Protein AF-A0A6N9TTV4-F1 (afdb_monomer_lite)

Structure (mmCIF, N/CA/C/O backbone):
data_AF-A0A6N9TTV4-F1
#
_entry.id   AF-A0A6N9TTV4-F1
#
loop_
_atom_site.group_PDB
_atom_site.id
_atom_site.type_symbol
_atom_site.label_atom_id
_atom_site.label_alt_id
_atom_site.label_comp_id
_atom_site.label_asym_id
_atom_site.label_entity_id
_atom_site.label_seq_id
_atom_site.pdbx_PDB_ins_code
_atom_site.Cartn_x
_atom_site.Cartn_y
_atom_site.Cartn_z
_atom_site.occupancy
_atom_site.B_iso_or_equiv
_atom_site.auth_seq_id
_atom_site.auth_comp_id
_atom_site.auth_asym_id
_atom_site.auth_atom_id
_atom_site.pdbx_PDB_model_num
ATOM 1 N N . MET A 1 1 ? -15.188 38.898 -38.548 1.00 40.41 1 MET A N 1
ATOM 2 C CA . MET A 1 1 ? -15.519 38.328 -37.222 1.00 40.41 1 MET A CA 1
ATOM 3 C C . MET A 1 1 ? -15.851 36.850 -37.391 1.00 40.41 1 MET A C 1
ATOM 5 O O . MET A 1 1 ? -16.975 36.515 -37.735 1.00 40.41 1 MET A O 1
ATOM 9 N N . THR A 1 2 ? -14.867 35.970 -37.226 1.00 43.41 2 THR A N 1
ATOM 10 C CA . THR A 1 2 ? -15.009 34.507 -37.319 1.00 43.41 2 THR A CA 1
ATOM 11 C C . THR A 1 2 ? -15.248 33.949 -35.917 1.00 43.41 2 THR A C 1
ATOM 13 O O . THR A 1 2 ? -14.419 34.136 -35.031 1.00 43.41 2 THR A O 1
ATOM 16 N N . ARG A 1 3 ? -16.402 33.312 -35.680 1.00 52.41 3 ARG A N 1
ATOM 17 C CA . ARG A 1 3 ? -16.718 32.667 -34.395 1.00 52.41 3 ARG A CA 1
ATOM 18 C C . ARG A 1 3 ? -16.190 31.230 -34.410 1.00 52.41 3 ARG A C 1
ATOM 20 O O . ARG A 1 3 ? -16.571 30.450 -35.275 1.00 52.41 3 ARG A O 1
ATOM 27 N N . ILE A 1 4 ? -15.321 30.899 -33.458 1.00 59.25 4 ILE A N 1
ATOM 28 C CA . ILE A 1 4 ? -14.822 29.540 -33.203 1.00 59.25 4 ILE A CA 1
ATOM 29 C C . ILE A 1 4 ? -15.913 28.781 -32.422 1.00 59.25 4 ILE A C 1
ATOM 31 O O . ILE A 1 4 ? -16.279 29.244 -31.340 1.00 59.25 4 ILE A O 1
ATOM 35 N N . PRO A 1 5 ? -16.461 27.650 -32.909 1.00 53.50 5 PRO A N 1
ATOM 36 C CA . PRO A 1 5 ? -17.393 26.853 -32.120 1.00 53.50 5 PRO A CA 1
ATOM 37 C C . PRO A 1 5 ? -16.645 26.068 -31.033 1.00 53.50 5 PRO A C 1
ATOM 39 O O . PRO A 1 5 ? -15.703 25.320 -31.303 1.00 53.50 5 PRO A O 1
ATOM 42 N N . ALA A 1 6 ? -17.083 26.257 -29.788 1.00 55.62 6 ALA A N 1
ATOM 43 C CA . ALA A 1 6 ? -16.588 25.566 -28.607 1.00 55.62 6 ALA A CA 1
ATOM 44 C C . ALA A 1 6 ? -16.813 24.046 -28.719 1.00 55.62 6 ALA A C 1
ATOM 46 O O . ALA A 1 6 ? -17.939 23.571 -28.866 1.00 55.62 6 ALA A O 1
ATOM 47 N 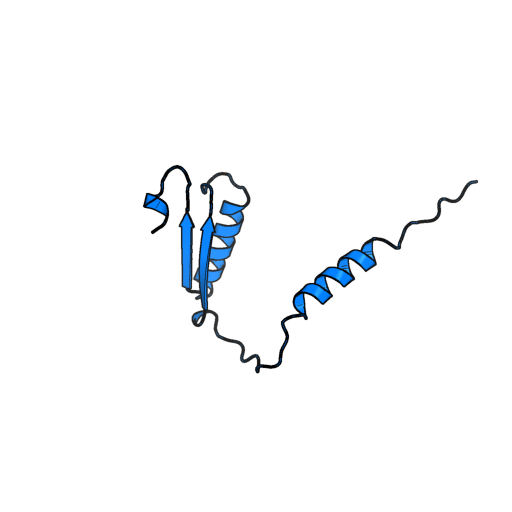N . ARG A 1 7 ? -15.728 23.270 -28.623 1.00 59.19 7 ARG A N 1
ATOM 48 C CA . ARG A 1 7 ? -15.751 21.805 -28.503 1.00 59.19 7 ARG A CA 1
ATOM 49 C C . ARG A 1 7 ? -16.135 21.408 -27.071 1.00 59.19 7 ARG A C 1
ATOM 51 O O . ARG A 1 7 ? -15.295 20.966 -26.299 1.00 59.19 7 ARG A O 1
ATOM 58 N N . SER A 1 8 ? -17.409 21.557 -26.716 1.00 58.31 8 SER A N 1
ATOM 59 C CA . SER A 1 8 ? -17.933 21.206 -25.382 1.00 58.31 8 SER A CA 1
ATOM 60 C C . SER A 1 8 ? -18.248 19.709 -25.201 1.00 58.31 8 SER A C 1
ATOM 62 O O . SER A 1 8 ? -18.730 19.306 -24.148 1.00 58.31 8 SER A O 1
ATOM 64 N N . GLY A 1 9 ? -17.991 18.867 -26.210 1.00 54.06 9 GLY A N 1
ATOM 65 C CA . GLY A 1 9 ? -18.393 17.452 -26.217 1.00 54.06 9 GLY A CA 1
ATOM 66 C C . GLY A 1 9 ? -17.425 16.459 -25.556 1.00 54.06 9 GLY A C 1
ATOM 67 O O . GLY A 1 9 ? -17.808 15.315 -25.336 1.00 54.06 9 GLY A O 1
ATOM 68 N N . SER A 1 10 ? -16.185 16.850 -25.232 1.00 59.06 10 SER A N 1
ATOM 69 C CA . SER A 1 10 ? -15.149 15.884 -24.807 1.00 59.06 10 SER A CA 1
ATOM 70 C C . SER A 1 10 ? -15.120 15.556 -23.311 1.00 59.06 10 SER A C 1
ATOM 72 O O . SER A 1 10 ? -14.656 14.480 -22.949 1.00 59.06 10 SER A O 1
ATOM 74 N N . LEU A 1 11 ? -15.611 16.431 -22.429 1.00 54.88 11 LEU A N 1
ATOM 75 C CA . LEU A 1 11 ? -15.513 16.212 -20.975 1.00 54.88 11 LEU A CA 1
ATOM 76 C C . LEU A 1 11 ? -16.599 15.267 -20.435 1.00 54.88 11 LEU A C 1
ATOM 78 O O . LEU A 1 11 ? -16.324 14.454 -19.557 1.00 54.88 11 LEU A O 1
ATOM 82 N N . ALA A 1 12 ? -17.811 15.320 -20.993 1.00 56.72 12 ALA A N 1
ATOM 83 C CA . ALA A 1 12 ? -18.917 14.465 -20.559 1.00 56.72 12 ALA A CA 1
ATOM 84 C C . ALA A 1 12 ? -18.700 12.983 -20.924 1.00 56.72 12 ALA A C 1
ATOM 86 O O . ALA A 1 12 ? -19.071 12.094 -20.162 1.00 56.72 12 ALA A O 1
ATOM 87 N N . ALA A 1 13 ? -18.050 12.713 -22.060 1.00 56.25 13 ALA A N 1
ATOM 88 C CA . ALA A 1 13 ? -17.785 11.352 -22.520 1.00 56.25 13 ALA A CA 1
ATOM 89 C C . ALA A 1 13 ? -16.754 10.612 -21.644 1.00 56.25 13 ALA A C 1
ATOM 91 O O . ALA A 1 13 ? -16.892 9.413 -21.424 1.00 56.25 13 ALA A O 1
ATOM 92 N N . LEU A 1 14 ? -15.756 11.318 -21.097 1.00 55.84 14 LEU A N 1
ATOM 93 C CA . LEU A 1 14 ? -14.736 10.719 -20.224 1.00 55.84 14 LEU A CA 1
ATOM 94 C C . LEU A 1 14 ? -15.293 10.323 -18.846 1.00 55.84 14 LEU A C 1
ATOM 96 O O . LEU A 1 14 ? -14.890 9.301 -18.300 1.00 55.84 14 LEU A O 1
ATOM 100 N N . LEU A 1 15 ? -16.254 11.08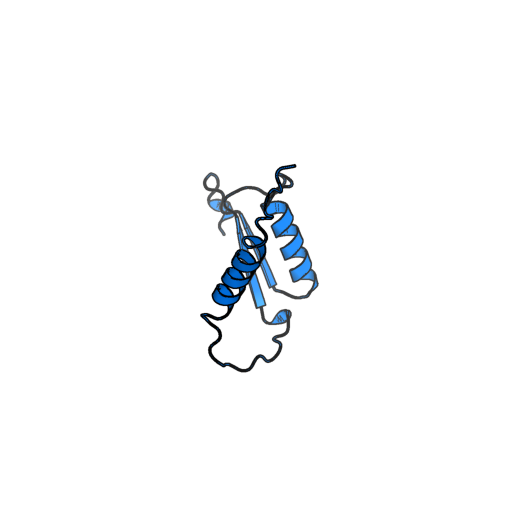5 -18.313 1.00 58.28 15 LEU A N 1
ATOM 101 C CA . LEU A 1 15 ? -16.940 10.755 -17.056 1.00 58.28 15 LEU A CA 1
ATOM 102 C C . LEU A 1 15 ? -17.904 9.568 -17.195 1.00 58.28 15 LEU A C 1
ATOM 104 O O . LEU A 1 15 ? -18.085 8.814 -16.247 1.00 58.28 15 LEU A O 1
ATOM 108 N N . ALA A 1 16 ? -18.519 9.376 -18.364 1.00 56.22 16 ALA A N 1
ATOM 109 C CA . ALA A 1 16 ? -19.462 8.277 -18.575 1.00 56.22 16 ALA A CA 1
ATOM 110 C C . ALA A 1 16 ? -18.770 6.899 -18.636 1.00 56.22 16 ALA A C 1
ATOM 112 O O . ALA A 1 16 ? -19.330 5.906 -18.177 1.00 56.22 16 ALA A O 1
ATOM 113 N N . VAL A 1 17 ? -17.541 6.830 -19.160 1.00 58.22 17 VAL A N 1
ATOM 114 C CA . VAL A 1 17 ? -16.801 5.561 -19.306 1.00 58.22 17 VAL A CA 1
ATOM 115 C C . VAL A 1 17 ? -16.303 5.023 -17.961 1.00 58.22 17 VAL A C 1
ATOM 117 O O . VAL A 1 17 ? -16.319 3.812 -17.748 1.00 58.22 17 VAL A O 1
ATOM 120 N N . SER A 1 18 ? -15.917 5.891 -17.021 1.00 56.94 18 SER A N 1
ATOM 121 C CA . SER A 1 18 ? -15.457 5.451 -15.697 1.00 56.94 18 SER A CA 1
ATOM 122 C C . SER A 1 18 ? -16.579 4.839 -14.850 1.00 56.94 18 SER A C 1
ATOM 124 O O . SER A 1 18 ? -16.322 3.911 -14.088 1.00 56.94 18 SER A O 1
ATOM 126 N N . VAL A 1 19 ? -17.831 5.279 -15.020 1.00 58.50 19 VAL A N 1
ATOM 127 C CA . VAL A 1 19 ? -18.989 4.734 -14.282 1.00 58.50 19 VAL A CA 1
ATOM 128 C C . VAL A 1 19 ? -19.400 3.344 -14.792 1.00 58.50 19 VAL A C 1
ATOM 130 O O . VAL A 1 19 ? -19.789 2.484 -13.997 1.00 58.50 19 VAL A O 1
ATOM 133 N N . LEU A 1 20 ? -19.263 3.072 -16.096 1.00 57.25 20 LEU A N 1
ATOM 134 C CA . LEU A 1 20 ? -19.536 1.735 -16.645 1.00 57.25 20 LEU A CA 1
ATOM 135 C C . LEU A 1 20 ? -18.492 0.692 -16.213 1.00 57.25 20 LEU A C 1
ATOM 137 O O . LEU A 1 20 ? -18.831 -0.480 -16.068 1.00 57.25 20 LEU A O 1
ATOM 141 N N . ALA A 1 21 ? -17.247 1.100 -15.951 1.00 58.50 21 ALA A N 1
ATOM 142 C CA . ALA A 1 21 ? -16.209 0.180 -15.485 1.00 58.50 21 ALA A CA 1
ATOM 143 C C . ALA A 1 21 ? -16.466 -0.354 -14.059 1.00 58.50 21 ALA A C 1
ATOM 145 O O . ALA A 1 21 ? -16.066 -1.474 -13.754 1.00 58.50 21 ALA A O 1
ATOM 146 N N . LEU A 1 22 ? -17.162 0.401 -13.194 1.00 56.72 22 LEU A N 1
ATOM 147 C CA . LEU A 1 22 ? -17.455 -0.027 -11.816 1.00 56.72 22 LEU A CA 1
ATOM 148 C C . LEU A 1 22 ? -18.708 -0.909 -11.686 1.00 56.72 22 LEU A C 1
ATOM 150 O O . LEU A 1 22 ? -18.858 -1.612 -10.690 1.00 56.72 22 LEU A O 1
ATOM 154 N N . THR A 1 23 ? -19.614 -0.894 -12.665 1.00 59.47 23 THR A N 1
ATOM 155 C CA . THR A 1 23 ? -20.906 -1.605 -12.576 1.00 59.47 23 THR A CA 1
ATOM 156 C C . THR A 1 23 ? -20.871 -3.025 -13.146 1.00 59.47 23 THR A C 1
ATOM 158 O O . THR A 1 23 ? -21.793 -3.799 -12.905 1.00 59.47 23 THR A O 1
ATOM 161 N N . ALA A 1 24 ? -19.786 -3.422 -13.817 1.00 55.69 24 ALA A N 1
ATOM 162 C CA . ALA A 1 24 ? -19.668 -4.736 -14.454 1.00 55.69 24 ALA A CA 1
ATOM 163 C C . ALA A 1 24 ? -19.464 -5.925 -13.482 1.00 55.69 24 ALA A C 1
ATOM 165 O O . ALA A 1 24 ? -19.569 -7.069 -13.912 1.00 55.69 24 ALA A O 1
ATOM 166 N N . CYS A 1 25 ? -19.236 -5.680 -12.183 1.00 56.94 25 CYS A N 1
ATOM 167 C CA . CYS A 1 25 ? -19.180 -6.724 -11.141 1.00 56.94 25 CYS A CA 1
ATOM 168 C C . CYS A 1 25 ? -20.250 -6.566 -10.041 1.00 56.94 25 CYS A C 1
ATOM 170 O O . CYS A 1 25 ? -20.201 -7.266 -9.033 1.00 56.94 25 CYS A O 1
ATOM 172 N N . GLY A 1 26 ? -21.225 -5.665 -10.211 1.00 51.66 26 GLY A N 1
ATOM 173 C CA . GLY A 1 26 ? -22.276 -5.383 -9.225 1.00 51.66 26 GLY A CA 1
ATOM 174 C C . GLY A 1 26 ? -23.420 -6.400 -9.234 1.00 51.66 26 GLY A C 1
ATOM 175 O O . GLY A 1 26 ? -24.574 -6.018 -9.390 1.00 51.66 26 GLY A O 1
ATOM 176 N N . GLY A 1 27 ? -23.104 -7.690 -9.117 1.00 49.12 27 GLY A N 1
ATOM 177 C CA . GLY A 1 27 ? -24.083 -8.739 -8.847 1.00 49.12 27 GLY A CA 1
ATOM 178 C C . GLY A 1 27 ? -24.438 -8.753 -7.362 1.00 49.12 27 GLY A C 1
ATOM 179 O O . GLY A 1 27 ? -23.587 -9.017 -6.521 1.00 49.12 27 GLY A O 1
ATOM 180 N N . GLU A 1 28 ? -25.694 -8.428 -7.076 1.00 56.53 28 GLU A N 1
ATOM 181 C CA . GLU A 1 28 ? -26.419 -8.528 -5.808 1.00 56.53 28 GLU A CA 1
ATOM 182 C C . GLU A 1 28 ? -25.802 -9.473 -4.754 1.00 56.53 28 GLU A C 1
ATOM 18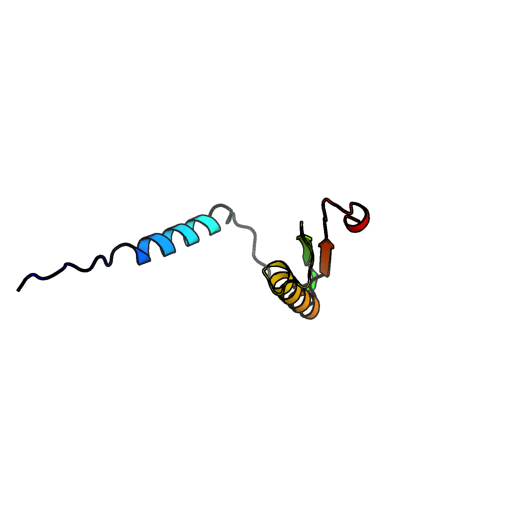4 O O . GLU A 1 28 ? -25.881 -10.698 -4.832 1.00 56.53 28 GLU A O 1
ATOM 189 N N . SER A 1 29 ? -25.206 -8.892 -3.715 1.00 48.16 29 SER A N 1
ATOM 190 C CA . SER A 1 29 ? -25.018 -9.528 -2.409 1.00 48.16 29 SER A CA 1
ATOM 191 C C . SER A 1 29 ? -24.980 -8.424 -1.364 1.00 48.16 29 SER A C 1
ATOM 193 O O . SER A 1 29 ? -24.173 -7.503 -1.458 1.00 48.16 29 SER A O 1
ATOM 195 N N . GLY A 1 30 ? -25.922 -8.485 -0.421 1.00 51.69 30 GLY A N 1
ATOM 196 C CA . GLY A 1 30 ? -26.220 -7.441 0.556 1.00 51.69 30 GLY A CA 1
ATOM 197 C C . GLY A 1 30 ? -24.974 -6.782 1.142 1.00 51.69 30 GLY A C 1
ATOM 198 O O . GLY A 1 30 ? -24.192 -7.414 1.851 1.00 51.69 30 GLY A O 1
ATOM 199 N N . GLY A 1 31 ? -24.818 -5.490 0.852 1.00 49.41 31 GLY A N 1
ATOM 200 C CA . GLY A 1 31 ? -23.797 -4.634 1.436 1.00 49.41 31 GLY A CA 1
ATOM 201 C C . GLY A 1 31 ? -24.126 -4.329 2.891 1.00 49.41 31 GLY A C 1
ATOM 202 O O . GLY A 1 31 ? -24.558 -3.228 3.217 1.00 49.41 31 GLY A O 1
ATOM 203 N N . GLY A 1 32 ? -23.923 -5.305 3.776 1.00 47.66 32 GLY A N 1
ATOM 204 C CA . GLY A 1 32 ? -23.576 -4.981 5.151 1.00 47.66 32 GLY A CA 1
ATOM 205 C C . GLY A 1 32 ? -22.263 -4.210 5.100 1.00 47.66 32 GLY A C 1
ATOM 206 O O . GLY A 1 32 ? -21.304 -4.688 4.492 1.00 47.66 32 GLY A O 1
ATOM 207 N N . ALA A 1 33 ? -22.233 -3.002 5.662 1.00 52.03 33 ALA A N 1
ATOM 208 C CA . ALA A 1 33 ? -20.996 -2.259 5.840 1.00 52.03 33 ALA A CA 1
ATOM 209 C C . ALA A 1 33 ? -20.057 -3.125 6.691 1.00 52.03 33 ALA A C 1
ATOM 211 O O . ALA A 1 33 ? -20.214 -3.205 7.907 1.00 52.03 33 ALA A O 1
ATOM 212 N N . LYS A 1 34 ? -19.152 -3.856 6.034 1.00 56.66 34 LYS A N 1
ATOM 213 C CA . LYS A 1 34 ? -18.122 -4.628 6.720 1.00 56.66 34 LYS A CA 1
ATOM 214 C C . LYS A 1 34 ? -17.228 -3.637 7.447 1.00 56.66 34 LYS A C 1
ATOM 216 O O . LYS A 1 34 ? -16.872 -2.596 6.889 1.00 56.66 34 LYS A O 1
ATOM 221 N N . SER A 1 35 ? -16.941 -3.938 8.704 1.00 58.50 35 SER A N 1
ATOM 222 C CA . SER A 1 35 ? -16.093 -3.088 9.525 1.00 58.50 35 SER A CA 1
ATOM 223 C C . SER A 1 35 ? -14.690 -3.087 8.917 1.00 58.50 35 SER A C 1
ATOM 225 O O . SER A 1 35 ? -14.269 -4.086 8.338 1.00 58.50 35 SER A O 1
ATOM 227 N N . ALA A 1 36 ? -13.950 -1.982 9.033 1.00 61.09 36 ALA A N 1
ATOM 228 C CA . ALA A 1 36 ? -12.573 -1.887 8.533 1.00 61.09 36 ALA A CA 1
ATOM 229 C C . ALA A 1 36 ? -11.675 -3.032 9.053 1.00 61.09 36 ALA A C 1
ATOM 231 O O . ALA A 1 36 ? -10.782 -3.488 8.348 1.00 61.09 36 ALA A O 1
ATOM 232 N N . SER A 1 37 ? -12.000 -3.561 10.237 1.00 63.59 37 SER A N 1
ATOM 233 C CA . SER A 1 37 ? -11.374 -4.722 10.878 1.00 63.59 37 SER A CA 1
ATOM 234 C C . SER A 1 37 ? -11.573 -6.067 10.170 1.00 63.59 37 SER A C 1
ATOM 236 O O . SER A 1 37 ? -10.914 -7.034 10.535 1.00 63.59 37 SER A O 1
ATOM 238 N N . ASP A 1 38 ? -12.491 -6.164 9.206 1.00 72.75 38 ASP A N 1
ATOM 239 C CA . ASP A 1 38 ? -12.762 -7.401 8.458 1.00 72.75 38 ASP A CA 1
ATOM 240 C C . ASP A 1 38 ? -11.894 -7.529 7.193 1.00 72.75 38 ASP A C 1
ATOM 242 O O . ASP A 1 38 ? -12.058 -8.481 6.423 1.00 72.75 38 ASP A O 1
ATOM 246 N N . PHE A 1 39 ? -11.011 -6.557 6.937 1.00 71.50 39 PHE A N 1
ATOM 247 C CA . PHE A 1 39 ? -10.218 -6.485 5.717 1.00 71.50 39 PHE A CA 1
ATOM 248 C C . PHE A 1 39 ? -8.721 -6.447 5.999 1.00 71.50 39 PHE A C 1
ATOM 250 O O . PHE A 1 39 ? -8.238 -5.633 6.786 1.00 71.50 39 PHE A O 1
ATOM 257 N N . ASP A 1 40 ? -7.999 -7.278 5.250 1.00 83.25 40 ASP A N 1
ATOM 258 C CA . ASP A 1 40 ? -6.550 -7.225 5.121 1.00 83.25 40 ASP A CA 1
ATOM 259 C C . ASP A 1 40 ? -6.176 -6.719 3.722 1.00 83.25 40 ASP A C 1
ATOM 261 O O . ASP A 1 40 ? -6.728 -7.168 2.712 1.00 83.25 40 ASP A O 1
ATOM 265 N N . ALA A 1 41 ? -5.219 -5.798 3.648 1.00 82.75 41 ALA A N 1
ATOM 266 C CA . ALA A 1 41 ? -4.745 -5.202 2.409 1.00 82.75 41 ALA A CA 1
ATOM 267 C C . ALA A 1 41 ? -3.218 -5.314 2.296 1.00 82.75 41 ALA A C 1
ATOM 269 O O . ALA A 1 41 ? -2.468 -4.802 3.128 1.00 82.75 41 ALA A O 1
ATOM 270 N N . ALA A 1 42 ? -2.747 -5.960 1.227 1.00 85.25 42 ALA A N 1
ATOM 271 C CA . ALA A 1 42 ? -1.326 -6.081 0.921 1.00 85.25 42 ALA A CA 1
ATOM 272 C C . ALA A 1 42 ? -0.937 -5.149 -0.235 1.00 85.25 42 ALA A C 1
ATOM 274 O O . ALA A 1 42 ? -1.544 -5.198 -1.306 1.00 85.25 42 ALA A O 1
ATOM 275 N N . TYR A 1 43 ? 0.098 -4.336 -0.034 1.00 82.75 43 TYR A N 1
ATOM 276 C CA . TYR A 1 43 ? 0.687 -3.497 -1.073 1.00 82.75 43 TYR A CA 1
ATOM 277 C C . TYR A 1 43 ? 2.037 -4.066 -1.501 1.00 82.75 43 TYR A C 1
ATOM 279 O O . TYR A 1 43 ? 2.983 -4.048 -0.718 1.00 82.75 43 TYR A O 1
ATOM 287 N N . VAL A 1 44 ? 2.122 -4.580 -2.732 1.00 84.62 44 VAL A N 1
ATOM 288 C CA . VAL A 1 44 ? 3.356 -5.146 -3.297 1.00 84.62 44 VAL A CA 1
ATOM 289 C C . VAL A 1 44 ? 3.966 -4.153 -4.282 1.00 84.62 44 VAL A C 1
ATOM 291 O O . VAL A 1 44 ? 3.344 -3.811 -5.285 1.00 84.62 44 VAL A O 1
ATOM 294 N N . MET A 1 45 ? 5.180 -3.692 -3.997 1.00 84.44 45 MET A N 1
ATOM 295 C CA . MET A 1 45 ? 5.871 -2.634 -4.742 1.00 84.44 45 MET A CA 1
ATOM 296 C C . MET A 1 45 ? 7.056 -3.214 -5.503 1.00 84.44 45 MET A C 1
ATOM 298 O O . MET A 1 45 ? 7.834 -3.945 -4.913 1.00 84.44 45 MET A O 1
ATOM 302 N N . SER A 1 46 ? 7.259 -2.875 -6.775 1.00 72.88 46 SER A N 1
ATOM 303 C CA . SER A 1 46 ? 8.454 -3.326 -7.514 1.00 72.88 46 SER A CA 1
ATOM 304 C C . SER A 1 46 ? 9.713 -2.507 -7.208 1.00 72.88 46 SER A C 1
ATOM 306 O O . SER A 1 46 ? 10.812 -2.914 -7.571 1.00 72.88 46 SER A O 1
ATOM 308 N N . ASP A 1 47 ? 9.556 -1.337 -6.590 1.00 72.94 47 ASP A N 1
ATOM 309 C CA . ASP A 1 47 ? 10.625 -0.364 -6.354 1.00 72.94 47 ASP A CA 1
ATOM 310 C C . ASP A 1 47 ? 10.588 0.142 -4.903 1.00 72.94 47 ASP A C 1
ATOM 312 O O . ASP A 1 47 ? 9.730 -0.256 -4.110 1.00 72.94 47 ASP A O 1
ATOM 316 N N . ASN A 1 48 ? 11.542 0.992 -4.544 1.00 71.88 48 ASN A N 1
ATOM 317 C CA . ASN A 1 48 ? 11.801 1.423 -3.183 1.00 71.88 48 ASN A CA 1
ATOM 318 C C . ASN A 1 48 ? 10.837 2.525 -2.714 1.00 71.88 48 ASN A C 1
ATOM 320 O O . ASN A 1 48 ? 10.253 3.265 -3.507 1.00 71.88 48 ASN A O 1
ATOM 324 N N . LEU A 1 49 ? 10.709 2.637 -1.391 1.00 77.88 49 LEU A N 1
ATOM 325 C CA . LEU A 1 49 ? 10.170 3.817 -0.714 1.00 77.88 49 LEU A CA 1
ATOM 326 C C . LEU A 1 49 ? 11.260 4.891 -0.555 1.00 77.88 49 LEU A C 1
ATOM 328 O O . LEU A 1 49 ? 12.452 4.579 -0.516 1.00 77.88 49 LEU A O 1
ATOM 332 N N . GLY A 1 50 ? 10.851 6.149 -0.398 1.00 79.31 50 GLY A N 1
ATOM 333 C CA . GLY A 1 50 ? 11.715 7.295 -0.104 1.00 79.31 50 GLY A CA 1
ATOM 334 C C . GLY A 1 50 ? 11.989 8.233 -1.283 1.00 79.31 50 GLY A C 1
ATOM 335 O O . GLY A 1 50 ? 12.758 9.186 -1.131 1.00 79.31 50 GLY A O 1
ATOM 336 N N . ASP A 1 51 ? 11.373 7.999 -2.443 1.00 82.62 51 ASP A N 1
ATOM 337 C CA . ASP A 1 51 ? 11.496 8.837 -3.643 1.00 82.62 51 ASP A CA 1
ATOM 338 C C . ASP A 1 51 ? 10.512 10.026 -3.669 1.00 82.62 51 ASP A C 1
ATOM 340 O O . ASP A 1 51 ? 10.548 10.852 -4.582 1.00 82.62 51 ASP A O 1
ATOM 344 N N . LYS A 1 52 ? 9.640 10.139 -2.657 1.00 86.44 52 LYS A N 1
ATOM 345 C CA . LYS A 1 52 ? 8.482 11.048 -2.578 1.00 86.44 52 LYS A CA 1
ATOM 346 C C . LYS A 1 52 ? 7.515 10.900 -3.754 1.00 86.44 52 LYS A C 1
ATOM 348 O O . LYS A 1 52 ? 6.750 11.820 -4.049 1.00 86.44 52 LYS A O 1
ATOM 353 N N . GLY A 1 53 ? 7.561 9.760 -4.430 1.00 86.38 53 GLY A N 1
ATOM 354 C CA . GLY A 1 53 ? 6.773 9.455 -5.604 1.00 86.38 53 GLY A CA 1
ATOM 355 C C . GLY A 1 53 ? 5.499 8.691 -5.266 1.00 86.38 53 GLY A C 1
ATOM 356 O O . GLY A 1 53 ? 4.842 8.884 -4.235 1.00 86.38 53 GLY A O 1
ATOM 357 N N . PHE A 1 54 ? 5.129 7.810 -6.189 1.00 87.94 54 PHE A N 1
ATOM 358 C CA . PHE A 1 54 ? 3.905 7.024 -6.108 1.00 87.94 54 PHE A CA 1
ATOM 359 C C . PHE A 1 5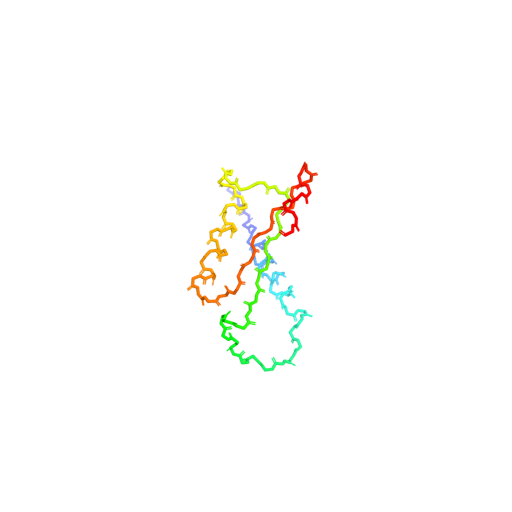4 ? 3.894 6.079 -4.897 1.00 87.94 54 PHE A C 1
ATOM 361 O O . PHE A 1 54 ? 2.906 6.050 -4.163 1.00 87.94 54 PHE A O 1
ATOM 368 N N . ASN A 1 55 ? 4.992 5.356 -4.649 1.00 87.88 55 ASN A N 1
ATOM 369 C CA . ASN A 1 55 ? 5.064 4.368 -3.569 1.00 87.88 55 ASN A CA 1
ATOM 370 C C . ASN A 1 55 ? 4.968 5.013 -2.183 1.00 87.88 55 ASN A C 1
ATOM 372 O O . ASN A 1 55 ? 4.272 4.484 -1.321 1.00 87.88 55 ASN A O 1
ATOM 376 N N . ASP A 1 56 ? 5.574 6.186 -1.988 1.00 88.31 56 ASP A N 1
ATOM 377 C CA . ASP A 1 56 ? 5.472 6.934 -0.729 1.00 88.31 56 ASP A CA 1
ATOM 378 C C . ASP A 1 56 ? 4.055 7.452 -0.478 1.00 88.31 56 ASP A C 1
ATOM 380 O O . ASP A 1 56 ? 3.546 7.404 0.645 1.00 88.31 56 ASP A O 1
ATOM 384 N N . SER A 1 57 ? 3.387 7.904 -1.540 1.00 91.06 57 SER A N 1
ATOM 385 C CA . SER A 1 57 ? 1.991 8.338 -1.468 1.00 91.06 57 SER A CA 1
ATOM 386 C C . SER A 1 57 ? 1.062 7.165 -1.141 1.00 91.06 57 SER A C 1
ATOM 388 O O . SER A 1 57 ? 0.170 7.292 -0.300 1.00 91.06 57 SER A O 1
ATOM 390 N N . ALA A 1 58 ? 1.295 6.003 -1.759 1.00 89.44 58 ALA A N 1
ATOM 391 C CA . ALA A 1 58 ? 0.563 4.779 -1.462 1.00 89.44 58 ALA A CA 1
ATOM 392 C C . ALA A 1 58 ? 0.812 4.321 -0.017 1.00 89.44 58 ALA A C 1
ATOM 394 O O . ALA A 1 58 ? -0.145 4.085 0.719 1.00 89.44 58 ALA A O 1
ATOM 395 N N . ALA A 1 59 ? 2.066 4.293 0.440 1.00 88.69 59 ALA A N 1
ATOM 396 C CA . ALA A 1 59 ? 2.418 3.925 1.810 1.00 88.69 59 ALA A CA 1
ATOM 397 C C . ALA A 1 59 ? 1.741 4.827 2.855 1.00 88.69 59 ALA A C 1
ATOM 399 O O . ALA A 1 59 ? 1.248 4.334 3.871 1.00 88.69 59 ALA A O 1
ATOM 400 N N . ALA A 1 60 ? 1.642 6.134 2.594 1.00 92.38 60 ALA A N 1
ATOM 401 C CA . ALA A 1 60 ? 0.903 7.054 3.457 1.00 92.38 60 ALA A CA 1
ATOM 402 C C . ALA A 1 60 ? -0.598 6.713 3.530 1.00 92.38 60 ALA A C 1
ATOM 404 O O . ALA A 1 60 ? -1.195 6.773 4.607 1.00 92.38 60 ALA A O 1
ATOM 405 N N . GLY A 1 61 ? -1.202 6.320 2.404 1.00 91.56 61 GLY A N 1
ATOM 406 C CA . GLY A 1 61 ? -2.591 5.862 2.347 1.00 91.56 61 GLY A CA 1
ATOM 407 C C . GLY A 1 61 ? -2.824 4.573 3.138 1.00 91.56 61 GLY A C 1
ATOM 408 O O . GLY A 1 61 ? -3.755 4.508 3.938 1.00 91.56 61 GLY A O 1
ATOM 409 N N . PHE A 1 62 ? -1.945 3.581 2.985 1.00 91.31 62 PHE A N 1
ATOM 410 C CA . PHE A 1 62 ? -2.021 2.331 3.747 1.00 91.31 62 PHE A CA 1
ATOM 411 C C . PHE A 1 62 ? -1.838 2.564 5.250 1.00 91.31 62 PHE A C 1
ATOM 413 O O . PHE A 1 62 ? -2.605 2.027 6.041 1.00 91.31 62 PHE A O 1
ATOM 420 N N . LYS A 1 63 ? -0.920 3.450 5.655 1.00 91.44 63 LYS A N 1
ATOM 421 C CA . LYS A 1 63 ? -0.760 3.839 7.065 1.00 91.44 63 LYS A CA 1
ATOM 422 C C . LYS A 1 63 ? -2.023 4.484 7.641 1.00 91.44 63 LYS A C 1
ATOM 424 O O . LYS A 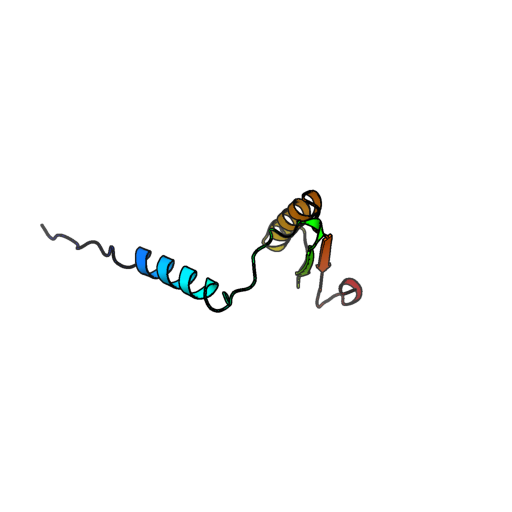1 63 ? -2.348 4.286 8.809 1.00 91.44 63 LYS A O 1
ATOM 429 N N . LYS A 1 64 ? -2.742 5.269 6.834 1.00 92.12 64 LYS A N 1
ATOM 430 C CA . LYS A 1 64 ? -4.035 5.829 7.240 1.00 92.12 64 LYS A CA 1
ATOM 431 C C . LYS A 1 64 ? -5.083 4.726 7.422 1.00 92.12 64 LYS A C 1
ATOM 433 O O . LYS A 1 64 ? -5.775 4.739 8.431 1.00 92.12 64 LYS A O 1
ATOM 438 N N . ALA A 1 65 ? -5.160 3.774 6.493 1.00 88.25 65 ALA A N 1
ATOM 439 C CA . ALA A 1 65 ? -6.083 2.642 6.583 1.00 88.25 65 ALA A CA 1
ATOM 440 C C . ALA A 1 65 ? -5.795 1.748 7.805 1.00 88.25 65 ALA A C 1
ATOM 442 O O . ALA A 1 65 ? -6.722 1.317 8.486 1.00 88.25 65 ALA A O 1
ATOM 443 N N . GLU A 1 66 ? -4.520 1.535 8.137 1.00 88.44 66 GLU A N 1
ATOM 444 C CA . GLU A 1 66 ? -4.110 0.819 9.351 1.00 88.44 66 GLU A CA 1
ATOM 445 C C . GLU A 1 66 ? -4.608 1.520 10.623 1.00 88.44 66 GLU A C 1
ATOM 447 O O . GLU A 1 66 ? -5.157 0.884 11.520 1.00 88.44 66 GLU A O 1
ATOM 452 N N . ALA A 1 67 ? -4.508 2.853 10.672 1.00 89.31 67 ALA A N 1
ATOM 453 C CA . ALA A 1 67 ? -5.064 3.657 11.764 1.00 89.31 67 ALA A CA 1
ATOM 454 C C . ALA A 1 67 ? -6.600 3.556 11.873 1.00 89.31 67 ALA A C 1
ATOM 456 O O . ALA A 1 67 ? -7.155 3.781 12.948 1.00 89.31 67 ALA A O 1
ATOM 457 N N . GLU A 1 68 ? -7.282 3.216 10.779 1.00 89.44 68 GLU A N 1
ATOM 458 C CA . GLU A 1 68 ? -8.728 2.976 10.722 1.00 89.44 68 GLU A CA 1
ATOM 459 C C . GLU A 1 68 ? -9.096 1.513 11.054 1.00 89.44 68 GLU A C 1
ATOM 461 O O . GLU A 1 68 ? -10.277 1.170 11.090 1.00 89.44 68 GLU A O 1
ATOM 466 N N . GLY A 1 69 ? -8.107 0.664 11.363 1.00 85.81 69 GLY A N 1
ATOM 467 C CA . GLY A 1 69 ? -8.294 -0.716 11.819 1.00 85.81 69 GLY A CA 1
ATOM 468 C C . GLY A 1 69 ? -8.185 -1.778 10.726 1.00 85.81 69 GLY A C 1
ATOM 469 O O . GLY A 1 69 ? -8.456 -2.943 11.003 1.00 85.81 69 GLY A O 1
ATOM 470 N N . VAL A 1 70 ? -7.790 -1.399 9.508 1.00 88.62 70 VAL A N 1
ATOM 471 C CA . VAL A 1 70 ? -7.514 -2.342 8.415 1.00 88.62 70 VAL A CA 1
ATOM 472 C C . VAL A 1 70 ? -6.185 -3.045 8.684 1.00 88.62 70 VAL A C 1
ATOM 474 O O . VAL A 1 70 ? -5.182 -2.389 8.969 1.00 88.62 70 VAL A O 1
ATOM 477 N N . GLY A 1 71 ? -6.130 -4.368 8.550 1.00 87.31 71 GLY A N 1
ATOM 478 C CA . GLY A 1 71 ? -4.849 -5.068 8.566 1.00 87.31 71 GLY A CA 1
ATOM 479 C C . GLY A 1 71 ? -4.065 -4.711 7.307 1.00 87.31 71 GLY A C 1
ATOM 480 O O . GLY A 1 71 ? -4.547 -4.909 6.195 1.00 87.31 71 GLY A O 1
ATOM 481 N N . THR A 1 72 ? -2.865 -4.143 7.431 1.00 89.38 72 THR A N 1
ATOM 482 C CA . THR A 1 72 ? -2.063 -3.781 6.252 1.00 89.38 72 THR A CA 1
ATOM 483 C C . THR A 1 72 ? -0.700 -4.458 6.251 1.00 89.38 72 THR A C 1
ATOM 485 O O . THR A 1 72 ? -0.072 -4.632 7.293 1.00 89.38 72 THR A O 1
ATOM 488 N N . LYS A 1 73 ? -0.227 -4.853 5.063 1.00 87.62 73 LYS A N 1
ATOM 489 C CA . LYS A 1 73 ? 1.142 -5.345 4.857 1.00 87.62 73 LYS A CA 1
ATOM 490 C C . LYS A 1 73 ? 1.757 -4.672 3.638 1.00 87.62 73 LYS A C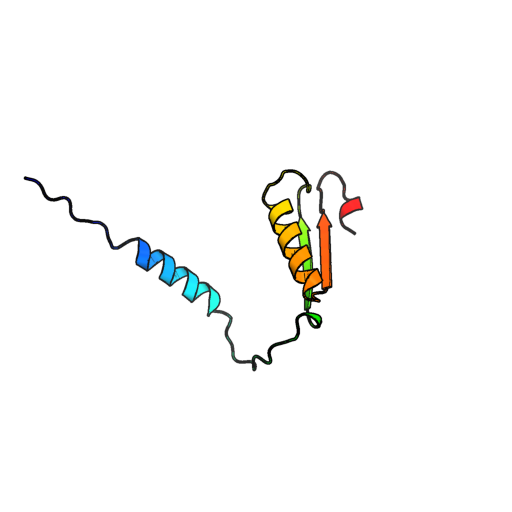 1
ATOM 492 O O . LYS A 1 73 ? 1.236 -4.789 2.532 1.00 87.62 73 LYS A O 1
ATOM 497 N N . LEU A 1 74 ? 2.886 -4.000 3.827 1.00 86.12 74 LEU A N 1
ATOM 498 C CA . LEU A 1 74 ? 3.687 -3.475 2.725 1.00 86.12 74 LEU A CA 1
ATOM 499 C C . LEU A 1 74 ? 4.800 -4.477 2.412 1.00 86.12 74 LEU A C 1
ATOM 501 O O . LEU A 1 74 ? 5.542 -4.888 3.301 1.00 86.12 74 LEU A O 1
ATOM 505 N N . LEU A 1 75 ? 4.899 -4.872 1.148 1.00 85.25 75 LEU A N 1
ATOM 506 C CA . LEU A 1 75 ? 5.895 -5.796 0.626 1.00 85.25 75 LEU A CA 1
ATOM 507 C C . LEU A 1 75 ? 6.670 -5.097 -0.482 1.00 85.25 75 LEU A C 1
ATOM 509 O O . LEU A 1 75 ? 6.111 -4.729 -1.514 1.00 85.25 75 LEU A O 1
ATOM 513 N N . GLN A 1 76 ? 7.967 -4.922 -0.280 1.00 82.50 76 GLN A N 1
ATOM 514 C CA . GLN A 1 76 ? 8.841 -4.386 -1.309 1.00 82.50 76 GLN A CA 1
ATOM 515 C C . GLN A 1 76 ? 9.371 -5.573 -2.108 1.00 82.50 76 GLN A C 1
ATOM 517 O O . GLN A 1 76 ? 10.198 -6.327 -1.635 1.00 82.50 76 GLN A O 1
ATOM 522 N N . ALA A 1 77 ? 8.849 -5.797 -3.303 1.00 78.56 77 ALA A N 1
ATOM 523 C CA . ALA A 1 77 ? 9.287 -6.842 -4.210 1.00 78.56 77 ALA A CA 1
ATOM 524 C C . ALA A 1 77 ? 10.396 -6.334 -5.147 1.00 78.56 77 ALA A C 1
ATOM 526 O O . ALA A 1 77 ? 10.221 -6.285 -6.366 1.00 78.56 77 ALA A O 1
ATOM 527 N N . SER A 1 78 ? 11.547 -5.939 -4.586 1.00 71.62 78 SER A N 1
ATOM 528 C CA . SER A 1 78 ? 12.670 -5.444 -5.394 1.00 71.62 78 SER A CA 1
ATOM 529 C C . SER A 1 78 ? 13.242 -6.565 -6.279 1.00 71.62 78 SER A C 1
ATOM 531 O O . SER A 1 78 ? 13.643 -7.601 -5.742 1.00 71.62 78 SER A O 1
ATOM 533 N N . PRO A 1 79 ? 13.359 -6.391 -7.611 1.00 68.25 79 PRO A N 1
ATOM 534 C CA . PRO A 1 79 ? 13.971 -7.386 -8.498 1.00 68.25 79 PRO A CA 1
ATOM 535 C C . PRO A 1 79 ? 15.436 -7.676 -8.157 1.00 68.25 79 PRO A C 1
ATOM 537 O O . PRO A 1 79 ? 15.932 -8.769 -8.420 1.00 68.25 79 PRO A O 1
ATOM 540 N N . SER A 1 80 ? 16.126 -6.690 -7.580 1.00 75.38 80 SER A N 1
ATOM 541 C CA . SER A 1 80 ? 17.530 -6.781 -7.177 1.00 75.38 80 SER A CA 1
ATOM 542 C C . SER A 1 80 ? 17.739 -7.369 -5.783 1.00 75.38 80 SER A C 1
ATOM 544 O O . SER A 1 80 ? 18.865 -7.741 -5.464 1.00 75.38 80 SER A O 1
ATOM 546 N N . ASP A 1 81 ? 16.689 -7.475 -4.965 1.00 71.19 81 ASP A N 1
ATOM 547 C CA . ASP A 1 81 ? 16.772 -8.075 -3.631 1.00 71.19 81 ASP A CA 1
ATOM 548 C C . ASP A 1 81 ? 15.548 -8.957 -3.319 1.00 71.19 81 ASP A C 1
ATOM 550 O O . ASP A 1 81 ? 14.607 -8.524 -2.650 1.00 71.19 81 ASP A O 1
ATOM 554 N N . PRO A 1 82 ? 15.552 -10.230 -3.759 1.00 73.62 82 PRO A N 1
ATOM 555 C CA . PRO A 1 82 ? 14.447 -11.160 -3.531 1.00 73.62 82 PRO A CA 1
ATOM 556 C C . PRO A 1 82 ? 14.156 -11.486 -2.059 1.00 73.62 82 PRO A C 1
ATOM 558 O O . PRO A 1 82 ? 13.123 -12.089 -1.768 1.00 73.62 82 PRO A O 1
ATOM 561 N N . GLN A 1 83 ? 15.040 -11.136 -1.112 1.00 73.88 83 GLN A N 1
ATOM 562 C CA . GLN A 1 83 ? 14.765 -11.366 0.314 1.00 73.88 83 GLN A CA 1
ATOM 563 C C . GLN A 1 83 ? 13.647 -10.461 0.837 1.00 73.88 83 GLN A C 1
ATOM 565 O O . GLN A 1 83 ? 12.969 -10.825 1.794 1.00 73.88 83 GLN A O 1
ATOM 570 N N . THR A 1 84 ? 13.410 -9.328 0.176 1.00 70.94 84 THR A N 1
ATOM 571 C CA . THR A 1 84 ? 12.368 -8.357 0.541 1.00 70.94 84 THR A CA 1
ATOM 572 C C . THR A 1 84 ? 10.939 -8.826 0.213 1.00 70.94 84 THR A C 1
ATOM 574 O O . THR A 1 84 ? 9.963 -8.204 0.626 1.00 70.94 84 THR A O 1
ATOM 577 N N . TRP A 1 85 ? 10.794 -9.972 -0.468 1.00 69.88 85 TRP A N 1
ATOM 578 C CA . TRP A 1 85 ? 9.518 -10.491 -0.981 1.00 69.88 85 TRP A CA 1
ATOM 579 C C . TRP A 1 85 ? 8.706 -11.311 0.042 1.00 69.88 85 TRP A C 1
ATOM 581 O O . TRP A 1 85 ? 7.647 -11.834 -0.309 1.00 69.88 85 TRP A O 1
ATOM 591 N N . ARG A 1 86 ? 9.207 -11.496 1.270 1.00 63.78 86 ARG A N 1
ATOM 592 C CA . ARG A 1 86 ? 8.625 -12.390 2.290 1.00 63.78 86 ARG A CA 1
ATOM 593 C C . ARG A 1 86 ? 7.948 -11.616 3.422 1.00 63.78 86 ARG A C 1
ATOM 595 O O . ARG A 1 86 ? 8.602 -10.727 3.994 1.00 63.78 86 ARG A O 1
#

Radius of gyration: 20.79 Å; chains: 1; bounding box: 44×51×49 Å

Sequence (86 aa):
MTRIPARSGSLAALLAVSVLALTACGGESGGGAKSASDFDAAYVMSDNLGDKGFNDSAAAGFKKAEAEGVGTKLLQASPSDPQTWR

pLDDT: mean 70.61, std 15.03, range [40.41, 92.38]

Secondary structure (DSSP, 8-state):
-PPPPP-TTHHHHHHHHHHHHHHTT----------GGG-EEEEEESS-S-SSSHHHHHHHHHHHHHHTT-EEEEEE--TT-GGGG-

Organism: Streptomyces halstedii (NCBI:txid1944)

Foldseek 3Di:
DDDDDDPPPPPVVVVVVVVVVVCPPPDDDDPPPDQLQVAEEEAEAQDDPDPPDDVVVVVVVQVVSVVSNHHYHYAYCHPVDNVSRD